Protein AF-A0A3M1KWN1-F1 (afdb_monomer)

Foldseek 3Di:
DVVVVVVVVVVVVVVVVVVVVVVVPPDPPWDWPDDWDWDDDDPPDIKTKTKTLDQDDWDWDQDDPVSPDIWTWDKDWPFPDWDDQVDPDPDGHDGTGDGGMIMIITD

Solvent-accessible surface area (backbone atoms only — not comparable to full-atom values): 6458 Å² total; per-residue (Å²): 112,72,69,60,53,52,55,49,49,54,52,51,50,52,51,51,52,53,53,51,54,58,66,70,63,67,70,79,75,85,44,74,74,46,74,78,43,82,44,81,74,51,102,88,47,46,31,45,33,34,35,22,61,56,78,81,90,79,54,70,46,68,38,73,100,77,50,81,43,77,26,68,35,53,72,44,74,44,92,85,42,62,44,31,69,83,50,94,57,98,62,87,37,90,49,83,37,78,42,75,36,21,42,35,40,24,97

Sequence (107 aa):
MKFLEILLCYFCLGFIVVVLVNTLNTSEQLTLLSDPFLQLPTPNSIRVVWFTEFAGDKHQVFYDNNLAKTSLATTTKLSKVAEDKNSQTSIQYTKNTPRDIWRHEAI

pLDDT: mean 90.52, std 10.21, range [51.81, 98.56]

Radius of gyration: 23.4 Å; Cα contacts (8 Å, |Δi|>4): 155; chains: 1; bounding box: 33×57×60 Å

Secondary structure (DSSP, 8-state):
-HHHHHHHHHHHHHHHHHHHHHHHT------B-S--EEEEEETTEEEEEEEESS--S--EEEESTTS-EEEEPEEEE-TT-EE-TT--SSSPPSS-EE---EEEEE-

Structure (mmCIF, N/CA/C/O backbone):
data_AF-A0A3M1KWN1-F1
#
_entry.id   AF-A0A3M1KWN1-F1
#
loop_
_atom_site.group_PDB
_atom_site.id
_atom_site.type_symbol
_atom_site.label_atom_id
_atom_site.label_alt_id
_atom_site.label_comp_id
_atom_site.label_asym_id
_atom_site.label_entity_id
_atom_site.label_seq_id
_atom_site.pdbx_PDB_ins_code
_atom_site.Cartn_x
_atom_site.Cartn_y
_atom_site.Cartn_z
_atom_site.occupancy
_atom_site.B_iso_or_equiv
_atom_site.auth_seq_id
_atom_site.auth_comp_id
_atom_site.auth_asym_id
_atom_site.auth_atom_id
_atom_site.pdbx_PDB_model_num
ATOM 1 N N . MET A 1 1 ? 22.055 -44.992 -37.496 1.00 68.56 1 MET A N 1
ATOM 2 C CA . MET A 1 1 ? 21.398 -43.671 -37.637 1.00 68.56 1 MET A CA 1
ATOM 3 C C . MET A 1 1 ? 20.316 -43.457 -36.577 1.00 68.56 1 MET A C 1
ATOM 5 O O . MET A 1 1 ? 20.499 -42.564 -35.769 1.00 68.56 1 MET A O 1
ATOM 9 N N . LYS A 1 2 ? 19.304 -44.330 -36.447 1.00 77.69 2 LYS A N 1
ATOM 10 C CA . LYS A 1 2 ? 18.201 -44.185 -35.464 1.00 77.69 2 LYS A CA 1
ATOM 11 C C . LYS A 1 2 ? 18.611 -44.036 -33.983 1.00 77.69 2 LYS A C 1
ATOM 13 O O . LYS A 1 2 ? 17.986 -43.288 -33.249 1.00 77.69 2 LYS A O 1
ATOM 18 N N . PHE A 1 3 ? 19.668 -44.721 -33.534 1.00 79.75 3 PHE A N 1
ATOM 19 C CA . PHE A 1 3 ? 20.132 -44.632 -32.137 1.00 79.75 3 PHE A CA 1
ATOM 20 C C . PHE A 1 3 ? 20.696 -43.245 -31.778 1.00 79.75 3 PHE A C 1
ATOM 22 O O . PHE A 1 3 ? 20.462 -42.745 -30.682 1.00 79.75 3 PHE A O 1
ATOM 29 N N . LEU A 1 4 ? 21.394 -42.601 -32.719 1.00 81.50 4 LEU A N 1
ATOM 30 C CA . LEU A 1 4 ? 21.955 -41.263 -32.524 1.00 81.50 4 LEU A CA 1
ATOM 31 C C . LEU A 1 4 ? 20.851 -40.196 -32.490 1.00 81.50 4 LEU A C 1
ATOM 33 O O . LEU A 1 4 ? 20.924 -39.278 -31.684 1.00 81.50 4 LEU A O 1
ATOM 37 N N . GLU A 1 5 ? 19.808 -40.355 -33.308 1.00 83.19 5 GLU A N 1
ATOM 38 C CA . G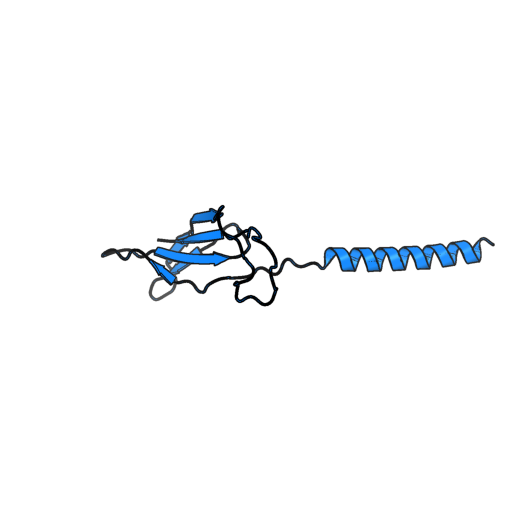LU A 1 5 ? 18.630 -39.473 -33.317 1.00 83.19 5 GLU A CA 1
ATOM 39 C C . GLU A 1 5 ? 17.851 -39.544 -31.997 1.00 83.19 5 GLU A C 1
ATOM 41 O O . GLU A 1 5 ? 17.472 -38.513 -31.449 1.00 83.19 5 GLU A O 1
ATOM 46 N N . ILE A 1 6 ? 17.682 -40.746 -31.435 1.00 83.44 6 ILE A N 1
ATOM 47 C CA . ILE A 1 6 ? 17.022 -40.938 -30.135 1.00 83.44 6 ILE A CA 1
ATOM 48 C C . ILE A 1 6 ? 17.831 -40.275 -29.012 1.00 83.44 6 ILE A C 1
ATOM 50 O O . ILE A 1 6 ? 17.262 -39.572 -28.177 1.00 83.44 6 ILE A O 1
ATOM 54 N N . LEU A 1 7 ? 19.158 -40.449 -29.009 1.00 83.50 7 LEU A N 1
ATOM 55 C CA . LEU A 1 7 ? 20.042 -39.809 -28.031 1.00 83.50 7 LEU A CA 1
ATOM 56 C C . LEU A 1 7 ? 19.972 -38.275 -28.126 1.00 83.50 7 LEU A C 1
ATOM 58 O O . LEU A 1 7 ? 19.898 -37.595 -27.101 1.00 83.50 7 LEU A O 1
ATOM 62 N N . LEU A 1 8 ? 19.933 -37.741 -29.351 1.00 86.75 8 LEU A N 1
ATOM 63 C CA . LEU A 1 8 ? 19.781 -36.311 -29.608 1.00 86.75 8 LEU A CA 1
ATOM 64 C C . LEU A 1 8 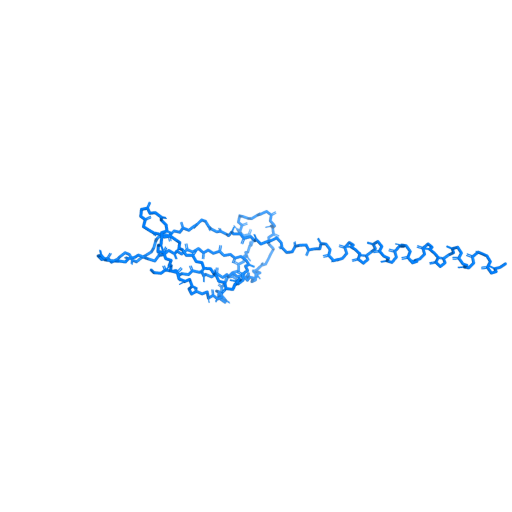? 18.437 -35.788 -29.076 1.00 86.75 8 LEU A C 1
ATOM 66 O O . LEU A 1 8 ? 18.403 -34.752 -28.419 1.00 86.75 8 LEU A O 1
ATOM 70 N N . CYS A 1 9 ? 17.343 -36.530 -29.282 1.00 87.88 9 CYS A N 1
ATOM 71 C CA . CYS A 1 9 ? 16.026 -36.171 -28.758 1.00 87.88 9 CYS A CA 1
ATOM 72 C C . CYS A 1 9 ? 15.997 -36.111 -27.229 1.00 87.88 9 CYS A C 1
ATOM 74 O O . CYS A 1 9 ? 15.447 -35.155 -26.691 1.00 87.88 9 CYS A O 1
ATOM 76 N N . TYR A 1 10 ? 16.598 -37.072 -26.521 1.00 88.81 10 TYR A N 1
ATOM 77 C CA . TYR A 1 10 ? 16.653 -37.035 -25.053 1.00 88.81 10 TYR A CA 1
ATOM 78 C C . TYR A 1 10 ? 17.457 -35.844 -24.531 1.00 88.81 10 TYR A C 1
ATOM 80 O O . TYR A 1 10 ? 17.040 -35.198 -23.569 1.00 88.81 10 TYR A O 1
ATOM 88 N N . PHE A 1 11 ? 18.571 -35.519 -25.189 1.00 90.31 11 PHE A N 1
ATOM 89 C CA . PHE A 1 11 ? 19.364 -34.342 -24.849 1.00 90.31 11 PHE A CA 1
ATOM 90 C C . PHE A 1 11 ? 18.577 -33.045 -25.082 1.00 90.31 11 PHE A C 1
ATOM 92 O O . PHE A 1 11 ? 18.515 -32.195 -24.194 1.00 90.31 11 PHE A O 1
ATOM 99 N N . CYS A 1 12 ? 17.907 -32.915 -26.232 1.00 90.44 12 CYS A N 1
ATOM 100 C CA . CYS A 1 12 ? 17.051 -31.769 -26.532 1.00 90.44 12 CYS A CA 1
ATOM 101 C C . CYS A 1 12 ? 15.884 -31.654 -25.548 1.00 90.44 12 CYS A C 1
ATOM 103 O O . CYS A 1 12 ? 15.610 -30.559 -25.069 1.00 90.44 12 CYS A O 1
ATOM 105 N N . LEU A 1 13 ? 15.222 -32.762 -25.206 1.00 89.62 13 LEU A N 1
ATOM 106 C CA . LEU A 1 13 ? 14.105 -32.766 -24.262 1.00 89.62 13 LEU A CA 1
ATOM 107 C C . LEU A 1 13 ? 14.566 -32.332 -22.865 1.00 89.62 13 LEU A C 1
ATOM 109 O O . LEU A 1 13 ? 13.932 -31.481 -22.250 1.00 89.62 13 LEU A O 1
ATOM 113 N N . GLY A 1 14 ? 15.699 -32.860 -22.389 1.00 89.50 14 GLY A N 1
ATOM 114 C CA . GLY A 1 14 ? 16.294 -32.460 -21.114 1.00 89.50 14 GLY A CA 1
ATOM 115 C C . GLY A 1 14 ? 16.686 -30.982 -21.094 1.00 89.50 14 GLY A C 1
ATOM 116 O O . GLY A 1 14 ? 16.371 -30.274 -20.141 1.00 89.50 14 GLY A O 1
ATOM 117 N N . PHE A 1 15 ? 17.297 -30.489 -22.173 1.00 89.06 15 PHE A N 1
ATOM 118 C CA . PHE A 1 15 ? 17.651 -29.077 -22.312 1.00 89.06 15 PHE A CA 1
ATOM 119 C C . PHE A 1 15 ? 16.412 -28.169 -22.326 1.00 89.06 15 PHE A C 1
ATOM 121 O O . PHE A 1 15 ? 16.379 -27.167 -21.615 1.00 89.06 15 PHE A O 1
ATOM 128 N N . ILE A 1 16 ? 15.366 -28.543 -23.069 1.00 90.12 16 ILE A N 1
ATOM 129 C CA . ILE A 1 16 ? 14.090 -27.815 -23.114 1.00 90.12 16 ILE A CA 1
ATOM 130 C C . ILE A 1 16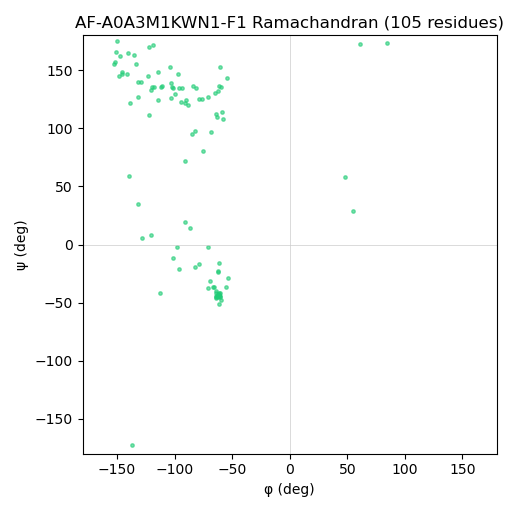 ? 13.452 -27.759 -21.723 1.00 90.12 16 ILE A C 1
ATOM 132 O O . ILE A 1 16 ? 13.025 -26.687 -21.301 1.00 90.12 16 ILE A O 1
ATOM 136 N N . VAL A 1 17 ? 13.426 -28.877 -20.990 1.00 89.00 17 VAL A N 1
ATOM 137 C CA . VAL A 1 17 ? 12.893 -28.928 -19.620 1.00 89.00 17 VAL A CA 1
ATOM 138 C C . VAL A 1 17 ? 13.678 -27.999 -18.691 1.00 89.00 17 VAL A C 1
ATOM 140 O O . VAL A 1 17 ? 13.068 -27.233 -17.950 1.00 89.00 17 VAL A O 1
ATOM 143 N N . VAL A 1 18 ? 15.012 -28.000 -18.763 1.00 85.19 18 VAL A N 1
ATOM 144 C CA . VAL A 1 18 ? 15.862 -27.104 -17.959 1.00 85.19 18 VAL A CA 1
ATOM 145 C C . VAL A 1 18 ? 15.588 -25.631 -18.280 1.00 85.19 18 VAL A C 1
ATOM 147 O O . VAL A 1 18 ? 15.441 -24.823 -17.364 1.00 85.19 18 VAL A O 1
ATOM 150 N N . VAL A 1 19 ? 15.470 -25.268 -19.562 1.00 85.12 19 VAL A N 1
ATOM 151 C CA . VAL A 1 19 ? 15.138 -23.894 -19.979 1.00 85.12 19 VAL A CA 1
ATOM 152 C C . VAL A 1 19 ? 13.755 -23.481 -19.467 1.00 85.12 19 VAL A C 1
ATOM 154 O O . VAL A 1 19 ? 13.625 -22.401 -18.895 1.00 85.12 19 VAL A O 1
ATOM 157 N N . LEU A 1 20 ? 12.744 -24.348 -19.593 1.00 82.06 20 LEU A N 1
ATOM 158 C CA . LEU A 1 20 ? 11.386 -24.088 -19.101 1.00 82.06 20 LEU A CA 1
ATOM 159 C C . LEU A 1 20 ? 11.356 -23.848 -17.588 1.00 82.06 20 LEU A C 1
ATOM 161 O O . LEU A 1 20 ? 10.784 -22.856 -17.136 1.00 82.06 20 LEU A O 1
ATOM 165 N N . VAL A 1 21 ? 12.013 -24.708 -16.805 1.00 77.56 21 VAL A N 1
ATOM 166 C CA . VAL A 1 21 ? 12.077 -24.564 -15.342 1.00 77.56 21 VAL A CA 1
ATOM 167 C C . VAL A 1 21 ? 12.736 -23.238 -14.954 1.00 77.56 21 VAL A C 1
ATOM 169 O O . VAL A 1 21 ? 12.219 -22.528 -14.096 1.00 77.56 21 VAL A O 1
ATOM 172 N N . ASN A 1 22 ? 13.816 -22.842 -15.632 1.00 72.25 22 ASN A N 1
ATOM 173 C CA . ASN A 1 22 ? 14.484 -21.566 -15.365 1.00 72.25 22 ASN A CA 1
ATOM 174 C C . ASN A 1 22 ? 13.614 -20.348 -15.714 1.00 72.25 22 ASN A C 1
ATOM 176 O O . ASN A 1 22 ? 13.639 -19.365 -14.980 1.00 72.25 22 ASN A O 1
ATOM 180 N N . THR A 1 23 ? 12.810 -20.407 -16.783 1.00 65.31 23 THR A N 1
ATOM 181 C CA . THR A 1 23 ? 11.894 -19.303 -17.131 1.00 65.31 23 THR A CA 1
ATOM 182 C C . THR A 1 23 ? 10.737 -19.143 -16.142 1.00 65.31 23 THR A C 1
ATOM 184 O O . THR A 1 23 ? 10.303 -18.021 -15.893 1.00 65.31 23 THR A O 1
ATOM 187 N N . LEU A 1 24 ? 10.272 -20.238 -15.532 1.00 61.75 24 LEU A N 1
ATOM 188 C CA . LEU A 1 24 ? 9.177 -20.226 -14.553 1.00 61.75 24 LEU A CA 1
ATOM 189 C C . LEU A 1 24 ? 9.618 -19.769 -13.153 1.00 61.75 24 LEU A C 1
ATOM 191 O O . LEU A 1 24 ? 8.778 -19.392 -12.343 1.00 61.75 24 LEU A O 1
ATOM 195 N N . ASN A 1 25 ? 10.924 -19.761 -12.875 1.00 57.16 25 ASN A N 1
ATOM 196 C CA . ASN A 1 25 ? 11.492 -19.372 -11.581 1.00 57.16 25 ASN A CA 1
ATOM 197 C C . ASN A 1 25 ? 11.745 -17.863 -11.434 1.00 57.16 25 ASN A C 1
ATOM 199 O O . ASN A 1 25 ? 12.431 -17.447 -10.501 1.00 57.16 25 ASN A O 1
ATOM 203 N N . THR A 1 26 ? 11.193 -17.023 -12.314 1.00 51.81 26 THR A N 1
ATOM 204 C CA . THR A 1 26 ? 11.181 -15.574 -12.070 1.00 51.81 26 THR A CA 1
ATOM 205 C C . THR A 1 26 ? 10.117 -15.298 -11.010 1.00 51.81 26 THR A C 1
ATOM 207 O O . THR A 1 26 ? 8.981 -14.963 -11.329 1.00 51.81 26 THR A O 1
ATOM 210 N N . SER A 1 27 ? 10.448 -15.515 -9.733 1.00 56.00 27 SER A N 1
ATOM 211 C CA . SER A 1 27 ? 9.606 -15.026 -8.647 1.00 56.00 27 SER A CA 1
ATOM 212 C C . SER A 1 27 ? 9.627 -13.507 -8.731 1.00 56.00 27 SER A C 1
ATOM 214 O O . SER A 1 27 ? 10.684 -12.908 -8.515 1.00 56.00 27 SER A O 1
ATOM 216 N N . GLU A 1 28 ? 8.501 -12.878 -9.063 1.00 58.31 28 GLU A N 1
ATOM 217 C CA . GLU A 1 28 ? 8.375 -11.442 -8.849 1.00 58.31 28 GLU A CA 1
ATOM 218 C C . GLU A 1 28 ? 8.594 -11.197 -7.361 1.00 58.31 28 GLU A C 1
ATOM 220 O O . GLU A 1 28 ? 7.807 -11.622 -6.511 1.00 58.31 28 GLU A O 1
ATOM 225 N N . GLN A 1 29 ? 9.747 -10.621 -7.035 1.00 67.44 29 GLN A N 1
ATOM 226 C CA . GLN A 1 29 ? 10.076 -10.292 -5.667 1.00 67.44 29 GLN A CA 1
ATOM 227 C C . GLN A 1 29 ? 9.050 -9.256 -5.210 1.00 67.44 29 GLN A C 1
ATOM 229 O O . GLN A 1 29 ? 9.034 -8.128 -5.694 1.00 67.44 29 GLN A O 1
ATOM 234 N N . LEU A 1 30 ? 8.158 -9.664 -4.309 1.00 77.00 30 LEU A N 1
ATOM 235 C CA . LEU A 1 30 ? 7.156 -8.782 -3.727 1.00 77.00 30 LEU A CA 1
ATOM 236 C C . LEU A 1 30 ? 7.870 -7.767 -2.831 1.00 77.00 30 LEU A C 1
ATOM 238 O O . LEU A 1 30 ? 8.213 -8.063 -1.686 1.00 77.00 30 LEU A O 1
ATOM 242 N N . THR A 1 31 ? 8.127 -6.578 -3.367 1.00 87.56 31 THR A N 1
ATOM 243 C CA . THR A 1 31 ? 8.872 -5.540 -2.655 1.00 87.56 31 THR A CA 1
ATOM 244 C C . THR A 1 31 ? 7.929 -4.638 -1.866 1.00 87.56 31 THR A C 1
ATOM 246 O O . THR A 1 31 ? 7.047 -3.975 -2.423 1.00 87.56 31 THR A O 1
ATOM 249 N N . LEU A 1 32 ? 8.151 -4.576 -0.552 1.00 92.44 32 LEU A N 1
ATOM 250 C CA . LEU A 1 32 ? 7.657 -3.495 0.295 1.00 92.44 32 LEU A CA 1
ATOM 251 C C . LEU A 1 32 ? 8.573 -2.276 0.108 1.00 92.44 32 LEU A C 1
ATOM 253 O O . LEU A 1 32 ? 9.786 -2.392 0.264 1.00 92.44 32 LEU A O 1
ATOM 257 N N . LEU A 1 33 ? 8.003 -1.122 -0.239 1.00 93.00 33 LEU A N 1
ATOM 258 C CA . LEU A 1 33 ? 8.761 0.104 -0.527 1.00 93.00 33 LEU A CA 1
ATOM 259 C C . LEU A 1 33 ? 8.861 1.046 0.670 1.00 93.00 33 LEU A C 1
ATOM 261 O O . LEU A 1 33 ? 9.733 1.912 0.704 1.00 93.00 33 LEU A O 1
ATOM 265 N N . SER A 1 34 ? 7.960 0.907 1.637 1.00 94.25 34 SER A N 1
ATOM 266 C CA . SER A 1 34 ? 7.999 1.680 2.868 1.00 94.25 34 SER A CA 1
ATOM 267 C C . SER A 1 34 ? 7.503 0.850 4.036 1.00 94.25 34 SER A C 1
ATOM 269 O O . SER A 1 34 ? 6.531 0.103 3.902 1.00 94.25 34 SER A O 1
ATOM 271 N N . ASP A 1 35 ? 8.078 1.089 5.208 1.00 95.31 35 ASP A N 1
ATOM 272 C CA . ASP A 1 35 ? 7.419 0.703 6.448 1.00 95.31 35 ASP A CA 1
ATOM 273 C C . ASP A 1 35 ? 6.065 1.430 6.574 1.00 95.31 35 ASP A C 1
ATOM 275 O O . ASP A 1 35 ? 5.897 2.527 6.019 1.00 95.31 35 ASP A O 1
ATOM 279 N N . PRO A 1 36 ? 5.079 0.851 7.281 1.00 96.75 36 PRO A N 1
ATOM 280 C CA . PRO A 1 36 ? 3.833 1.541 7.576 1.00 96.75 36 PRO A CA 1
ATOM 281 C C . PRO A 1 36 ? 4.061 2.830 8.369 1.00 96.75 36 PRO A C 1
ATOM 283 O O . PRO A 1 36 ? 4.796 2.851 9.355 1.00 96.75 36 PRO A O 1
ATOM 286 N N . PHE A 1 37 ? 3.384 3.905 7.972 1.00 98.06 37 PHE A N 1
ATOM 287 C CA . PHE A 1 37 ? 3.460 5.207 8.629 1.00 98.06 37 PHE A CA 1
ATOM 288 C C . PHE A 1 37 ? 2.074 5.831 8.817 1.00 98.06 37 PHE A C 1
ATOM 290 O O . PHE A 1 37 ? 1.085 5.414 8.214 1.00 98.06 37 PHE A O 1
ATOM 297 N N . LEU A 1 38 ? 2.003 6.831 9.696 1.00 97.88 38 LEU A N 1
ATOM 298 C CA . LEU A 1 38 ? 0.749 7.410 10.168 1.00 97.88 38 LEU A CA 1
ATOM 299 C C . LEU A 1 38 ? 0.433 8.735 9.460 1.00 97.88 38 LEU A C 1
ATOM 301 O O . LEU A 1 38 ? 1.297 9.602 9.332 1.00 97.88 38 LEU A O 1
ATOM 305 N N . GLN A 1 39 ? -0.816 8.915 9.029 1.00 98.19 39 GLN A N 1
ATOM 306 C CA . GLN A 1 39 ? -1.314 10.145 8.404 1.00 98.19 39 GLN A CA 1
ATOM 307 C C . GLN A 1 39 ? -2.663 10.580 8.995 1.00 98.19 39 GLN A C 1
ATOM 309 O O . GLN A 1 39 ? -3.444 9.759 9.469 1.00 98.19 39 GLN A O 1
ATOM 314 N N . LEU A 1 40 ? -2.958 11.882 8.901 1.00 97.50 40 LEU A N 1
ATOM 315 C CA . LEU A 1 40 ? -4.268 12.484 9.201 1.00 97.50 40 LEU A CA 1
ATOM 316 C C . LEU A 1 40 ? -4.892 12.026 10.540 1.00 97.50 40 LEU A C 1
ATOM 318 O O . LEU A 1 40 ? -6.000 11.481 10.537 1.00 97.50 40 LEU A O 1
ATOM 322 N N . PRO A 1 41 ? -4.205 12.227 11.682 1.00 97.62 41 PRO A N 1
ATOM 323 C CA . PRO A 1 41 ? -4.770 11.896 12.983 1.00 97.62 41 PRO A CA 1
ATOM 324 C C . PRO A 1 41 ? -6.043 12.710 13.250 1.00 97.62 41 PRO A C 1
ATOM 326 O O . PRO A 1 41 ? -6.091 13.920 13.025 1.00 97.62 41 PRO A O 1
ATOM 329 N N . THR A 1 42 ? -7.065 12.040 13.769 1.00 97.75 42 THR A N 1
ATOM 330 C CA . THR A 1 42 ? -8.269 12.641 14.355 1.00 97.75 42 THR A CA 1
ATOM 331 C C . THR A 1 42 ? -8.360 12.221 15.826 1.00 97.75 42 THR A C 1
ATOM 333 O O . THR A 1 42 ? -7.598 11.348 16.246 1.00 97.75 42 THR A O 1
ATOM 336 N N . PRO A 1 43 ? -9.286 12.776 16.634 1.00 98.00 43 PRO A N 1
ATOM 337 C CA . PRO A 1 43 ? -9.431 12.355 18.028 1.00 98.00 43 PRO A CA 1
ATOM 338 C C . PRO A 1 43 ? -9.620 10.842 18.213 1.00 98.00 43 PRO A C 1
ATOM 340 O O . PRO A 1 43 ? -9.212 10.307 19.237 1.00 98.00 43 PRO A O 1
ATOM 343 N N . ASN A 1 44 ? -10.208 10.157 17.222 1.00 96.25 44 ASN A N 1
ATOM 344 C CA . ASN A 1 44 ? -10.605 8.753 17.337 1.00 96.25 44 ASN A CA 1
ATOM 345 C C . ASN A 1 44 ? -10.092 7.860 16.193 1.00 96.25 44 ASN A C 1
ATOM 347 O O . ASN A 1 44 ? -10.492 6.700 16.115 1.00 96.25 44 ASN A O 1
ATOM 351 N N . SER A 1 45 ? -9.264 8.371 15.278 1.00 96.62 45 SER A N 1
ATOM 352 C CA . SER A 1 45 ? -8.787 7.596 14.126 1.00 96.62 45 SER A CA 1
ATOM 353 C C . SER A 1 45 ? -7.424 8.065 13.638 1.00 96.62 45 SER A C 1
ATOM 355 O O . SER A 1 45 ? -7.053 9.226 13.803 1.00 96.62 45 SER A O 1
ATOM 357 N N . ILE A 1 46 ? -6.713 7.185 12.945 1.00 97.62 46 ILE A N 1
ATOM 358 C CA . ILE A 1 46 ? -5.490 7.526 12.226 1.00 97.62 46 ILE A CA 1
ATOM 359 C C . ILE A 1 46 ? -5.403 6.681 10.963 1.00 97.62 46 ILE A C 1
ATOM 361 O O . ILE A 1 46 ? -5.894 5.561 10.944 1.00 97.62 46 ILE A O 1
ATOM 365 N N . ARG A 1 47 ? -4.797 7.207 9.899 1.00 98.56 47 ARG A N 1
ATOM 366 C CA . ARG A 1 47 ? -4.556 6.421 8.685 1.00 98.56 47 A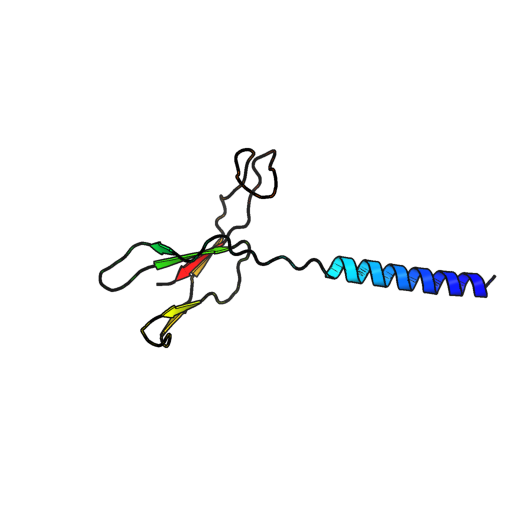RG A CA 1
ATOM 367 C C . ARG A 1 47 ? -3.208 5.736 8.791 1.00 98.56 47 ARG A C 1
ATOM 369 O O . ARG A 1 47 ? -2.202 6.421 8.962 1.00 98.56 47 ARG A O 1
ATOM 376 N N . VAL A 1 48 ? -3.190 4.419 8.643 1.00 98.38 48 VAL A N 1
ATOM 377 C CA . VAL A 1 48 ? -1.965 3.633 8.465 1.00 98.38 48 VAL A CA 1
ATOM 378 C C . VAL A 1 48 ? -1.744 3.445 6.970 1.00 98.38 48 VAL A C 1
ATOM 380 O O . VAL A 1 48 ? -2.627 2.940 6.274 1.00 98.38 48 VAL A O 1
ATOM 383 N N . VAL A 1 49 ? -0.588 3.882 6.476 1.00 98.50 49 VAL A N 1
ATOM 384 C CA . VAL A 1 49 ? -0.278 3.961 5.044 1.00 98.50 49 VAL A CA 1
ATOM 385 C C . VAL A 1 49 ? 1.055 3.296 4.746 1.00 98.50 49 VAL A C 1
ATOM 387 O O . VAL A 1 49 ? 2.005 3.461 5.502 1.00 98.50 49 VAL A O 1
ATOM 390 N N . TRP A 1 50 ? 1.133 2.561 3.639 1.00 98.38 50 TRP A N 1
ATOM 391 C CA . TRP A 1 50 ? 2.380 1.988 3.129 1.00 98.38 50 TRP A CA 1
ATOM 392 C C . TRP A 1 50 ? 2.346 1.836 1.608 1.00 98.38 50 TRP A C 1
ATOM 394 O O . TRP A 1 50 ? 1.281 1.935 0.984 1.00 98.38 50 TRP A O 1
ATOM 404 N N . PHE A 1 51 ? 3.522 1.603 1.022 1.00 97.44 51 PHE A N 1
ATOM 405 C CA . PHE A 1 51 ? 3.705 1.448 -0.416 1.00 97.44 51 PHE A CA 1
ATOM 406 C C . PHE A 1 51 ? 4.355 0.119 -0.779 1.00 97.44 51 PHE A C 1
ATOM 408 O O . PHE A 1 51 ? 5.241 -0.370 -0.078 1.00 97.44 51 PHE A O 1
ATOM 415 N N . THR A 1 52 ? 3.952 -0.437 -1.913 1.00 96.25 52 THR A N 1
ATOM 416 C CA . THR A 1 52 ? 4.494 -1.684 -2.465 1.00 96.25 52 THR A CA 1
ATOM 417 C C . THR A 1 52 ? 4.645 -1.587 -3.983 1.00 96.25 52 THR A C 1
ATOM 419 O O . THR A 1 52 ? 4.058 -0.711 -4.626 1.00 96.25 52 THR A O 1
ATOM 422 N N . GLU A 1 53 ? 5.401 -2.523 -4.554 1.00 93.69 53 GLU A N 1
ATOM 423 C CA . GLU A 1 53 ? 5.461 -2.778 -6.002 1.00 93.69 53 GLU A CA 1
ATOM 424 C C . GLU A 1 53 ? 4.437 -3.825 -6.468 1.00 93.69 53 GLU A C 1
ATOM 426 O O . GLU A 1 53 ? 4.586 -4.405 -7.539 1.00 93.69 53 GLU A O 1
ATOM 431 N N . PHE A 1 54 ? 3.390 -4.099 -5.683 1.00 93.12 54 PHE A N 1
ATOM 432 C CA . PHE A 1 54 ? 2.341 -5.040 -6.073 1.00 93.12 54 PHE A CA 1
ATOM 433 C C . PHE A 1 54 ? 0.984 -4.645 -5.490 1.00 93.12 54 PHE A C 1
ATOM 435 O O . PHE A 1 54 ? 0.879 -4.183 -4.363 1.00 93.12 54 PHE A O 1
ATOM 442 N N . ALA A 1 55 ? -0.106 -4.885 -6.218 1.00 93.81 55 ALA A N 1
ATOM 443 C CA . ALA A 1 55 ? -1.437 -4.549 -5.707 1.00 93.81 55 ALA A CA 1
ATOM 444 C C . ALA A 1 55 ? -1.775 -5.321 -4.419 1.00 93.81 55 ALA A C 1
ATOM 446 O O . ALA A 1 55 ? -2.158 -4.732 -3.410 1.00 93.81 55 ALA A O 1
ATOM 447 N N . GLY A 1 56 ? -1.615 -6.646 -4.451 1.00 90.31 56 GLY A N 1
ATOM 448 C CA . GLY A 1 56 ? -2.170 -7.540 -3.436 1.00 90.31 56 GLY A CA 1
ATOM 449 C C . GLY A 1 56 ? -3.703 -7.470 -3.366 1.00 90.31 56 GLY A C 1
ATOM 450 O O . GLY A 1 56 ? -4.336 -6.630 -4.001 1.00 90.31 56 GLY A O 1
ATOM 451 N N . ASP A 1 57 ? -4.300 -8.359 -2.571 1.00 86.81 57 ASP A N 1
ATOM 452 C CA . ASP A 1 57 ? -5.763 -8.519 -2.559 1.00 86.81 57 ASP A CA 1
ATOM 453 C C . ASP A 1 57 ? -6.420 -8.074 -1.245 1.00 86.81 57 ASP A C 1
ATOM 455 O O . ASP A 1 57 ? -7.494 -7.476 -1.249 1.00 86.81 57 ASP A O 1
ATOM 459 N N . LYS A 1 58 ? -5.809 -8.404 -0.098 1.00 92.50 58 LYS A N 1
ATOM 460 C CA . LYS A 1 58 ? -6.416 -8.251 1.240 1.00 92.50 58 LYS A CA 1
ATOM 461 C C . LYS A 1 58 ? -5.419 -7.735 2.269 1.00 92.50 58 LYS A C 1
ATOM 463 O O . LYS A 1 58 ? -5.148 -8.370 3.284 1.00 92.50 58 LYS A O 1
ATOM 468 N N . HIS A 1 59 ? -4.880 -6.563 1.983 1.00 95.94 59 HIS A N 1
ATOM 469 C CA . HIS A 1 59 ? -4.049 -5.806 2.909 1.00 95.94 59 HIS A CA 1
ATOM 470 C C . HIS A 1 59 ? -4.843 -5.419 4.165 1.00 95.94 59 HIS A C 1
ATOM 472 O O . HIS A 1 59 ? -5.977 -4.946 4.067 1.00 95.94 59 HIS A O 1
ATOM 478 N N . GLN A 1 60 ? -4.267 -5.653 5.344 1.00 97.12 60 GLN A N 1
ATOM 479 C CA . GLN A 1 60 ? -4.948 -5.519 6.634 1.00 97.12 60 GLN A CA 1
ATOM 480 C C . GLN A 1 60 ? -4.026 -4.925 7.693 1.00 97.12 60 GLN A C 1
ATOM 482 O O . GLN A 1 60 ? -2.829 -5.205 7.713 1.00 97.12 60 GLN A O 1
ATOM 487 N N . VAL A 1 61 ? -4.613 -4.154 8.605 1.00 97.69 61 VAL A N 1
ATOM 488 C CA . VAL A 1 61 ? -3.959 -3.672 9.823 1.00 97.69 61 VAL A CA 1
ATOM 489 C C . VAL A 1 61 ? -4.652 -4.289 11.023 1.00 97.69 61 VAL A C 1
ATOM 491 O O . VAL A 1 61 ? -5.863 -4.135 11.180 1.00 97.69 61 VAL A O 1
ATOM 494 N N . PHE A 1 62 ? -3.879 -4.957 11.873 1.00 97.62 62 PHE A N 1
ATOM 495 C CA . PHE A 1 62 ? -4.335 -5.431 13.174 1.00 97.62 62 PHE A CA 1
ATOM 496 C C . PHE A 1 62 ? -3.935 -4.421 14.244 1.00 97.62 62 PHE A C 1
ATOM 498 O O . PHE A 1 62 ? -2.812 -3.919 14.234 1.00 97.62 62 PHE A O 1
ATOM 505 N N . TYR A 1 63 ? -4.853 -4.093 15.144 1.00 95.81 63 TYR A N 1
ATOM 506 C CA . TYR A 1 63 ? -4.646 -3.057 16.151 1.00 95.81 63 TYR A CA 1
ATOM 507 C C . TYR A 1 63 ? -5.431 -3.364 17.426 1.00 95.81 63 TYR A C 1
ATOM 509 O O . TYR A 1 63 ? -6.226 -4.299 17.452 1.00 95.81 63 TYR A O 1
ATOM 517 N N . ASP A 1 64 ? -5.228 -2.520 18.443 1.00 94.56 64 ASP A N 1
ATOM 518 C CA . ASP A 1 64 ? -5.572 -2.718 19.858 1.00 94.56 64 ASP A CA 1
ATOM 519 C C . ASP A 1 64 ? -4.516 -3.495 20.661 1.00 94.56 64 ASP A C 1
ATOM 521 O O . ASP A 1 64 ? -3.514 -3.958 20.120 1.00 94.56 64 ASP A O 1
ATOM 525 N N . ASN A 1 65 ? -4.715 -3.580 21.979 1.00 94.12 65 ASN A N 1
ATOM 526 C CA . ASN A 1 65 ? -3.744 -4.179 22.898 1.00 94.12 65 ASN A CA 1
ATOM 527 C C . ASN A 1 65 ? -3.472 -5.668 22.623 1.00 94.12 65 ASN A C 1
ATOM 529 O O . ASN A 1 65 ? -2.426 -6.165 23.025 1.00 94.12 65 ASN A O 1
ATOM 533 N N . ASN A 1 66 ? -4.394 -6.368 21.959 1.00 95.38 66 ASN A N 1
ATOM 534 C CA . ASN A 1 66 ? -4.318 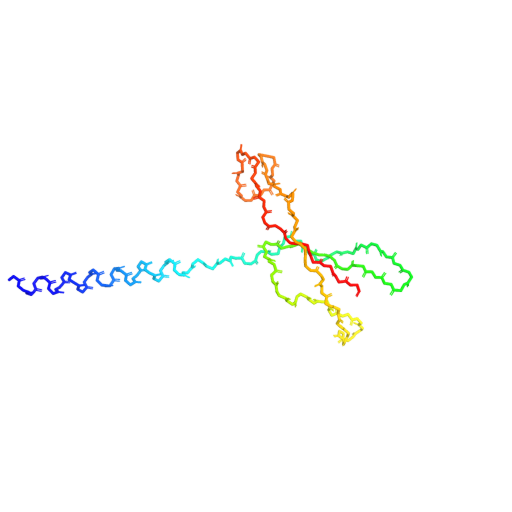-7.801 21.689 1.00 95.38 66 ASN A CA 1
ATOM 535 C C . ASN A 1 66 ? -4.336 -8.123 20.184 1.00 95.38 66 ASN A C 1
ATOM 537 O O . ASN A 1 66 ? -4.459 -9.293 19.827 1.00 95.38 66 ASN A O 1
ATOM 541 N N . LEU A 1 67 ? -4.242 -7.110 19.311 1.00 95.75 67 LEU A N 1
ATOM 542 C CA . LEU A 1 67 ? -4.384 -7.233 17.856 1.00 95.75 67 LEU A CA 1
ATOM 543 C C . LEU A 1 67 ? -5.707 -7.902 17.434 1.00 95.75 67 LEU A C 1
ATOM 545 O O . LEU A 1 67 ? -5.780 -8.558 16.395 1.00 95.75 67 LEU A O 1
ATOM 549 N N . ALA A 1 68 ? -6.754 -7.755 18.251 1.00 97.25 68 ALA A N 1
ATOM 550 C CA . ALA A 1 68 ? -8.036 -8.424 18.038 1.00 97.25 68 ALA A CA 1
ATOM 551 C C . ALA A 1 68 ? -8.923 -7.687 17.026 1.00 97.25 68 ALA A C 1
ATOM 553 O O . ALA A 1 68 ? -9.858 -8.273 16.474 1.00 97.25 68 ALA A O 1
ATOM 554 N N . LYS A 1 69 ? -8.648 -6.403 16.779 1.00 97.44 69 LYS A N 1
ATOM 555 C CA . LYS A 1 69 ? -9.347 -5.607 15.770 1.00 97.44 69 LYS A CA 1
ATOM 556 C C . LYS A 1 69 ? -8.562 -5.568 14.473 1.00 97.44 69 LYS A C 1
ATOM 558 O O . LYS A 1 69 ? -7.334 -5.526 14.475 1.00 97.44 69 LYS A O 1
ATOM 563 N N . THR A 1 70 ? -9.297 -5.518 13.367 1.00 97.81 70 THR A N 1
ATOM 564 C CA . THR A 1 70 ? -8.732 -5.476 12.019 1.00 97.81 70 THR A CA 1
ATOM 565 C C . THR A 1 70 ? -9.393 -4.379 11.200 1.00 97.81 70 THR A C 1
ATOM 567 O O . THR A 1 70 ? -10.611 -4.212 11.250 1.00 97.81 70 THR A O 1
ATOM 570 N N . SER A 1 71 ? -8.591 -3.669 10.411 1.00 97.69 71 SER A N 1
ATOM 571 C CA . SER A 1 71 ? -9.051 -2.725 9.393 1.00 97.69 71 SER A CA 1
ATOM 572 C C . SER A 1 71 ? -8.527 -3.152 8.021 1.00 97.69 71 SER A C 1
ATOM 574 O O . SER A 1 71 ? -7.355 -3.510 7.878 1.00 97.69 71 SER A O 1
ATOM 576 N N . LEU A 1 72 ? -9.408 -3.172 7.016 1.00 98.12 72 LEU A N 1
ATOM 577 C CA . LEU A 1 72 ? -9.049 -3.484 5.630 1.00 98.12 72 LEU A CA 1
ATOM 578 C C . LEU A 1 72 ? -8.468 -2.244 4.960 1.00 98.12 72 LEU A C 1
ATOM 580 O O . LEU A 1 72 ? -9.041 -1.158 5.051 1.00 98.12 72 LEU A O 1
ATOM 584 N N . ALA A 1 73 ? -7.368 -2.419 4.235 1.00 98.25 73 ALA A N 1
ATOM 585 C CA . ALA A 1 73 ? -6.771 -1.327 3.495 1.00 98.25 73 ALA A CA 1
ATOM 586 C C . ALA A 1 73 ? -7.436 -1.135 2.128 1.00 98.25 73 ALA A C 1
ATOM 588 O O . ALA A 1 73 ? -7.636 -2.080 1.363 1.00 98.25 73 ALA A O 1
ATOM 589 N N . THR A 1 74 ? -7.697 0.120 1.782 1.00 98.00 74 THR A N 1
ATOM 590 C CA . THR A 1 74 ? -7.987 0.516 0.405 1.00 98.00 74 THR A CA 1
ATOM 591 C C . THR A 1 74 ? -6.681 0.553 -0.376 1.00 98.00 74 THR A C 1
ATOM 593 O O . THR A 1 74 ? -5.741 1.241 0.024 1.00 98.00 74 THR A O 1
ATOM 596 N N . THR A 1 75 ? -6.626 -0.175 -1.490 1.00 97.94 75 THR A N 1
ATOM 597 C CA . THR A 1 75 ? -5.456 -0.226 -2.373 1.00 97.94 75 THR A CA 1
ATOM 598 C C . THR A 1 75 ? -5.692 0.626 -3.612 1.00 97.94 75 THR A C 1
ATOM 600 O O . THR A 1 75 ? -6.662 0.420 -4.338 1.00 97.94 75 THR A O 1
ATOM 603 N N . THR A 1 76 ? -4.771 1.548 -3.884 1.00 97.25 76 THR A N 1
ATOM 604 C CA . THR A 1 76 ? -4.848 2.470 -5.021 1.00 97.25 76 THR A CA 1
ATOM 605 C C . THR A 1 76 ? -3.526 2.482 -5.776 1.00 97.25 76 THR A C 1
ATOM 607 O O . THR A 1 76 ? -2.476 2.738 -5.189 1.00 97.25 76 THR A O 1
ATOM 610 N N . LYS A 1 77 ? -3.567 2.261 -7.096 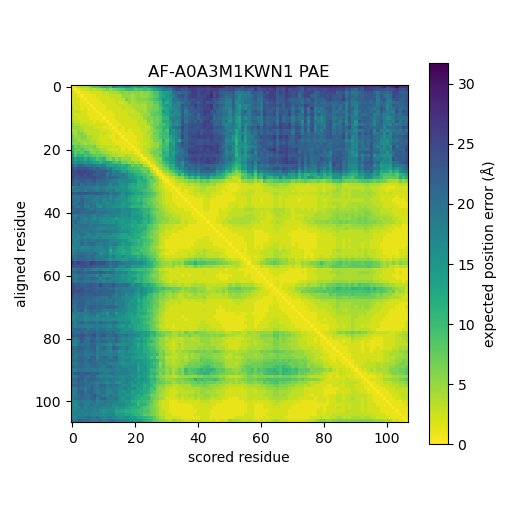1.00 97.25 77 LYS A N 1
ATOM 611 C CA . LYS A 1 77 ? -2.388 2.424 -7.957 1.00 97.25 77 LYS A CA 1
ATOM 612 C C . LYS A 1 77 ? -2.047 3.909 -8.105 1.00 97.25 77 LYS A C 1
ATOM 614 O O . LYS A 1 77 ? -2.898 4.709 -8.498 1.00 97.25 77 LYS A O 1
ATOM 619 N N . LEU A 1 78 ? -0.800 4.280 -7.831 1.00 97.31 78 LEU A N 1
ATOM 620 C CA . LEU A 1 78 ? -0.295 5.635 -8.030 1.00 97.31 78 LEU A CA 1
ATOM 621 C C . LEU A 1 78 ? 0.165 5.801 -9.484 1.00 97.31 78 LEU A C 1
ATOM 623 O O . LEU A 1 78 ? 1.290 5.477 -9.843 1.00 97.31 78 LEU A O 1
ATOM 627 N N . SER A 1 79 ? -0.710 6.325 -10.343 1.00 89.94 79 SER A N 1
ATOM 628 C CA . SER A 1 79 ? -0.504 6.364 -11.803 1.00 89.94 79 SER A CA 1
ATOM 629 C C . SER A 1 79 ? 0.569 7.340 -12.308 1.00 89.94 79 SER A C 1
ATOM 631 O O . SER A 1 79 ? 0.798 7.423 -13.513 1.00 89.94 79 SER A O 1
ATOM 633 N N . LYS A 1 80 ? 1.205 8.106 -11.416 1.00 93.50 80 LYS A N 1
ATOM 634 C CA . LYS A 1 80 ? 2.162 9.171 -11.762 1.00 93.50 80 LYS A CA 1
ATOM 635 C C . LYS A 1 80 ? 3.460 9.090 -10.956 1.00 93.50 80 LYS A C 1
ATOM 637 O O . LYS A 1 80 ? 4.018 10.126 -10.609 1.00 93.50 80 LYS A O 1
ATOM 642 N N . VAL A 1 81 ? 3.921 7.881 -10.639 1.00 94.81 81 VAL A N 1
ATOM 643 C CA . VAL A 1 81 ? 5.246 7.677 -10.034 1.00 94.81 81 VAL A CA 1
ATOM 644 C C . VAL A 1 81 ? 6.219 7.168 -11.088 1.00 94.81 81 VAL A C 1
ATOM 646 O O . VAL A 1 81 ? 5.860 6.354 -11.938 1.00 94.81 81 VAL A O 1
ATOM 649 N N . ALA A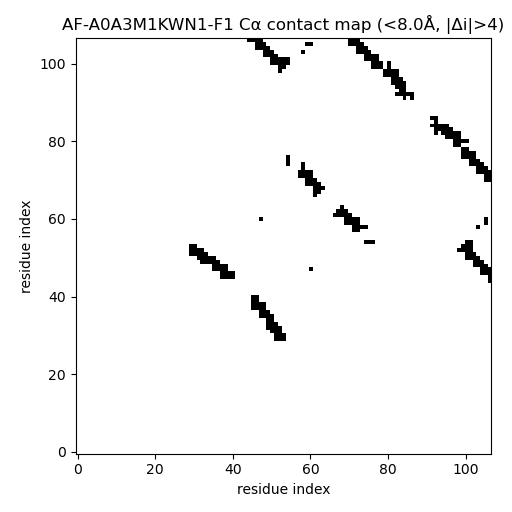 1 82 ? 7.441 7.686 -11.063 1.00 94.88 82 ALA A N 1
ATOM 650 C CA . ALA A 1 82 ? 8.508 7.320 -11.976 1.00 94.88 82 ALA A CA 1
ATOM 651 C C . ALA A 1 82 ? 9.870 7.533 -11.303 1.00 94.88 82 ALA A C 1
ATOM 653 O O . ALA A 1 82 ? 9.981 8.355 -10.396 1.00 94.88 82 ALA A O 1
ATOM 654 N N . GLU A 1 83 ? 10.882 6.808 -11.772 1.00 95.81 83 GLU A N 1
ATOM 655 C CA . GLU A 1 83 ? 12.287 7.014 -11.407 1.00 95.81 83 GLU A CA 1
ATOM 656 C C . GLU A 1 83 ? 13.043 7.714 -12.530 1.00 95.81 83 GLU A C 1
ATOM 658 O O . GLU A 1 83 ? 12.723 7.551 -13.712 1.00 95.81 83 GLU A O 1
ATOM 663 N N . ASP A 1 84 ? 14.089 8.449 -12.173 1.00 95.31 84 ASP A N 1
ATOM 664 C CA . ASP A 1 84 ? 14.968 9.122 -13.115 1.00 95.31 84 ASP A CA 1
ATOM 665 C C . ASP A 1 84 ? 16.449 8.970 -12.731 1.00 95.31 84 ASP A C 1
ATOM 667 O O . ASP A 1 84 ? 16.825 8.216 -11.835 1.00 95.31 84 ASP A O 1
ATOM 671 N N . LYS A 1 85 ? 17.323 9.678 -13.448 1.00 95.75 85 LYS A N 1
ATOM 672 C CA . LYS A 1 85 ? 18.779 9.618 -13.252 1.00 95.75 85 LYS A CA 1
ATOM 673 C C . LYS A 1 85 ? 19.279 10.052 -11.877 1.00 95.75 85 LYS A C 1
ATOM 675 O O . LYS A 1 85 ? 20.438 9.810 -11.564 1.00 95.75 85 LYS A O 1
ATOM 680 N N . ASN A 1 86 ? 18.453 10.735 -11.095 1.00 95.44 86 ASN A N 1
ATOM 681 C CA . ASN A 1 86 ? 18.794 11.186 -9.753 1.00 95.44 86 ASN A CA 1
ATOM 682 C C . ASN A 1 86 ? 18.249 10.234 -8.676 1.00 95.44 86 ASN A C 1
ATOM 684 O O . ASN A 1 86 ? 18.485 10.461 -7.488 1.00 95.44 86 ASN A O 1
ATOM 688 N N . SER A 1 87 ? 17.525 9.183 -9.068 1.00 93.81 87 SER A N 1
ATOM 689 C CA . SER A 1 87 ? 16.966 8.194 -8.156 1.00 93.81 87 SER A CA 1
ATOM 690 C C . SER A 1 87 ? 18.052 7.397 -7.437 1.00 93.81 87 SER A C 1
ATOM 692 O O . SER A 1 87 ? 18.955 6.826 -8.051 1.00 93.81 87 SER A O 1
ATOM 694 N N . GLN A 1 88 ? 17.936 7.308 -6.113 1.00 91.69 88 GLN A N 1
ATOM 695 C CA . GLN A 1 88 ? 18.861 6.560 -5.262 1.00 91.69 88 GLN A CA 1
ATOM 696 C C . GLN A 1 88 ? 18.375 5.119 -5.087 1.00 91.69 88 GLN A C 1
ATOM 698 O O . GLN A 1 88 ? 17.889 4.738 -4.025 1.00 91.69 88 GLN A O 1
ATOM 703 N N . THR A 1 89 ? 18.475 4.315 -6.145 1.00 87.38 89 THR A N 1
ATOM 704 C CA . THR A 1 89 ? 18.104 2.890 -6.100 1.00 87.38 89 THR A CA 1
ATOM 705 C C . THR A 1 89 ? 19.280 2.000 -6.498 1.00 87.38 89 THR A C 1
ATOM 707 O O . THR A 1 89 ? 20.302 2.483 -6.988 1.00 87.38 89 THR A O 1
ATOM 710 N N . SER A 1 90 ? 19.144 0.687 -6.307 1.00 86.25 90 SER A N 1
ATOM 711 C CA . SER A 1 90 ? 20.136 -0.296 -6.766 1.00 86.25 90 SER A CA 1
ATOM 712 C C . SER A 1 90 ? 20.302 -0.310 -8.290 1.00 86.25 90 SER A C 1
ATOM 714 O O . SER A 1 90 ? 21.356 -0.700 -8.791 1.00 86.25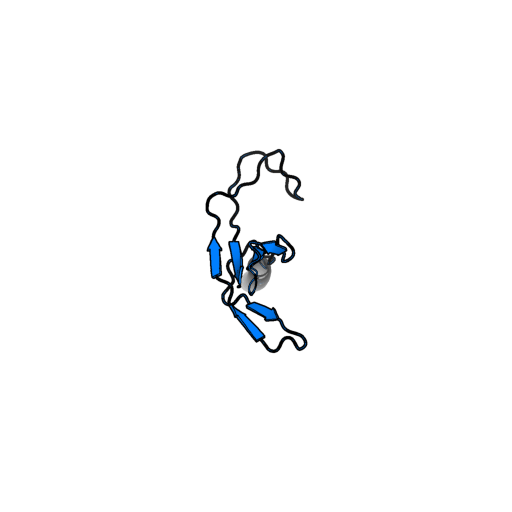 90 SER A O 1
ATOM 716 N N . ILE A 1 91 ? 19.281 0.136 -9.026 1.00 87.81 91 ILE A N 1
ATOM 717 C CA . ILE A 1 91 ? 19.278 0.247 -10.481 1.00 87.81 91 ILE A CA 1
ATOM 718 C C . ILE A 1 91 ? 19.503 1.712 -10.866 1.00 87.81 91 ILE A C 1
ATOM 720 O O . ILE A 1 91 ? 18.906 2.630 -10.305 1.00 87.81 91 ILE A O 1
ATOM 724 N N . GLN A 1 92 ? 20.366 1.935 -11.853 1.00 91.75 92 GLN A N 1
ATOM 725 C CA . GLN A 1 92 ? 20.581 3.259 -12.428 1.00 91.75 92 GLN A CA 1
ATOM 726 C C . GLN A 1 92 ? 19.600 3.495 -13.576 1.00 91.75 92 GLN A C 1
ATOM 728 O O . GLN A 1 92 ? 19.610 2.772 -14.574 1.00 91.75 92 GLN A O 1
ATOM 733 N N . TYR A 1 93 ? 18.769 4.525 -13.450 1.00 93.56 93 TYR A N 1
ATOM 734 C CA . TYR A 1 93 ? 17.839 4.932 -14.497 1.00 93.56 93 TYR A CA 1
ATOM 735 C C . TYR A 1 93 ? 18.480 6.023 -15.356 1.00 93.56 93 TYR A C 1
ATOM 737 O O . TYR A 1 93 ? 19.059 6.972 -14.851 1.00 93.56 93 TYR A O 1
ATOM 745 N N . THR A 1 94 ? 18.384 5.923 -16.679 1.00 93.44 94 THR A N 1
ATOM 746 C CA . THR A 1 94 ? 18.941 6.941 -17.597 1.00 93.44 94 THR A CA 1
ATOM 747 C C . THR A 1 94 ? 17.880 7.893 -18.148 1.00 93.44 94 THR A C 1
ATOM 749 O O . THR A 1 94 ? 18.206 8.925 -18.734 1.00 93.44 94 THR A O 1
ATOM 752 N N . LYS A 1 95 ? 16.601 7.565 -17.946 1.00 94.19 95 LYS A N 1
ATOM 753 C CA . LYS A 1 95 ? 15.426 8.322 -18.390 1.00 94.19 95 LYS A CA 1
ATOM 754 C C . LYS A 1 95 ? 14.282 8.152 -17.394 1.00 94.19 95 LYS A C 1
ATOM 756 O O . LYS A 1 95 ? 14.269 7.179 -16.642 1.00 94.19 95 LYS A O 1
ATOM 761 N N . ASN A 1 96 ? 13.303 9.052 -17.461 1.00 95.88 96 ASN A N 1
ATOM 762 C CA . ASN A 1 96 ? 12.083 8.954 -16.666 1.00 95.88 96 ASN A CA 1
ATOM 763 C C . ASN A 1 96 ? 11.351 7.636 -16.968 1.00 95.88 96 ASN A C 1
ATOM 765 O O . ASN A 1 96 ? 10.895 7.420 -18.094 1.00 95.88 96 ASN A O 1
ATOM 769 N N . THR A 1 97 ? 11.275 6.759 -15.974 1.00 94.94 97 THR A N 1
ATOM 770 C CA . THR A 1 97 ? 10.767 5.392 -16.101 1.00 94.94 97 THR A CA 1
ATOM 771 C C . THR A 1 97 ? 9.601 5.210 -15.137 1.00 94.94 97 THR A C 1
ATOM 773 O O . THR A 1 97 ? 9.825 5.245 -13.928 1.00 94.94 97 THR A O 1
ATOM 776 N N . PRO A 1 98 ? 8.361 5.047 -15.635 1.00 94.62 98 PRO A N 1
ATOM 777 C CA . PRO A 1 98 ? 7.197 4.829 -14.785 1.00 94.62 98 PRO A CA 1
ATOM 778 C C . PRO A 1 98 ? 7.389 3.640 -13.846 1.00 94.62 98 PRO A C 1
ATOM 780 O O . PRO A 1 98 ? 7.979 2.630 -14.233 1.00 94.62 98 PRO A O 1
ATOM 783 N N . ARG A 1 99 ? 6.861 3.759 -12.628 1.00 92.00 99 ARG A N 1
ATOM 784 C CA . ARG A 1 99 ? 6.837 2.683 -11.642 1.00 92.00 99 ARG A CA 1
ATOM 785 C C . ARG A 1 99 ? 5.410 2.325 -11.302 1.00 92.00 99 ARG A C 1
ATOM 787 O O . ARG A 1 99 ? 4.570 3.189 -11.047 1.00 92.00 99 ARG A O 1
ATOM 794 N N . ASP A 1 100 ? 5.177 1.028 -11.246 1.00 93.12 100 ASP A N 1
ATOM 795 C CA . ASP A 1 100 ? 3.946 0.490 -10.720 1.00 93.12 100 ASP A CA 1
ATOM 796 C C . ASP A 1 100 ? 4.062 0.447 -9.195 1.00 93.12 100 ASP A C 1
ATOM 798 O O . ASP A 1 100 ? 4.703 -0.427 -8.623 1.00 93.12 100 ASP A O 1
ATOM 802 N N . ILE A 1 101 ? 3.500 1.468 -8.547 1.00 95.69 101 ILE A N 1
ATOM 803 C CA . ILE A 1 101 ? 3.473 1.591 -7.089 1.00 95.69 101 ILE A CA 1
ATOM 804 C C . ILE A 1 101 ? 2.029 1.636 -6.622 1.00 95.69 101 ILE A C 1
ATOM 806 O O . ILE A 1 101 ? 1.193 2.361 -7.174 1.00 95.69 101 ILE A O 1
ATOM 810 N N . TRP A 1 102 ? 1.749 0.888 -5.565 1.00 97.69 102 TRP A N 1
ATOM 811 C CA . TRP A 1 102 ? 0.450 0.844 -4.922 1.00 97.69 102 TRP A CA 1
ATOM 812 C C . TRP A 1 102 ? 0.535 1.462 -3.539 1.00 97.69 102 TRP A C 1
ATOM 814 O O . TRP A 1 102 ? 1.468 1.214 -2.782 1.00 97.69 102 TRP A O 1
ATOM 824 N N . ARG A 1 103 ? -0.453 2.300 -3.228 1.00 98.00 103 ARG A N 1
ATOM 825 C CA . ARG A 1 103 ? -0.677 2.862 -1.901 1.00 98.00 103 ARG A CA 1
ATOM 826 C C . ARG A 1 103 ? -1.767 2.064 -1.217 1.00 98.00 103 ARG A C 1
ATOM 828 O O . ARG A 1 103 ? -2.859 1.932 -1.771 1.00 98.00 103 ARG A O 1
ATOM 835 N N . HIS A 1 104 ? -1.494 1.633 0.002 1.00 98.31 104 HIS A N 1
ATOM 836 C CA . HIS A 1 104 ? -2.469 0.980 0.863 1.00 98.31 104 HIS A CA 1
ATOM 837 C C . HIS A 1 104 ? -2.796 1.907 2.023 1.00 98.31 104 HIS A C 1
ATOM 839 O O . HIS A 1 104 ? -1.900 2.538 2.580 1.00 98.31 104 HIS A O 1
ATOM 845 N N . GLU A 1 105 ? -4.074 2.021 2.361 1.00 98.31 105 GLU A N 1
ATOM 846 C CA . GLU A 1 105 ? -4.532 2.855 3.467 1.00 98.31 105 GLU A CA 1
ATOM 847 C C . GLU A 1 105 ? -5.632 2.160 4.262 1.00 98.31 105 GLU A C 1
ATOM 849 O O . GLU A 1 105 ? -6.692 1.868 3.709 1.00 98.31 105 GLU A O 1
ATOM 854 N N . ALA A 1 106 ? -5.399 1.965 5.559 1.00 98.25 106 ALA A N 1
ATOM 855 C CA . ALA A 1 106 ? -6.396 1.512 6.527 1.00 98.25 106 ALA A CA 1
ATOM 856 C C . ALA A 1 106 ? -6.677 2.616 7.563 1.00 98.25 106 ALA A C 1
ATOM 858 O O . ALA A 1 106 ? -5.779 3.403 7.878 1.00 98.25 106 ALA A O 1
ATOM 859 N N . ILE A 1 107 ? -7.912 2.675 8.073 1.00 96.06 107 ILE A N 1
ATOM 860 C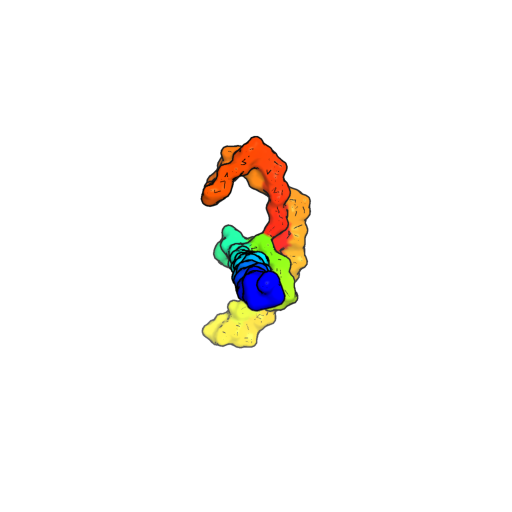 CA . ILE A 1 107 ? -8.387 3.645 9.086 1.00 96.06 107 ILE A CA 1
ATOM 861 C C . ILE A 1 107 ? -8.773 2.913 10.367 1.00 96.06 107 ILE A C 1
ATOM 863 O O . ILE A 1 107 ? -9.372 1.819 10.236 1.00 96.06 107 ILE A O 1
#

Nearest PDB structures (foldseek):
  2jkl-assembly3_C  TM=2.459E-01  e=2.632E+00  Escherichia coli
  1ut2-assembly1_A  TM=2.533E-01  e=4.255E+00  Escherichia coli

Mean predicted aligned error: 9.29 Å